Protein AF-A0A2V7MIH3-F1 (afdb_monomer_lite)

Radius of gyration: 23.91 Å; chains: 1; bounding box: 44×44×67 Å

Sequence (147 aa):
MECSSIALDAKGTAQCLVQLHRWKVADAQRAAEQRERELDSLKTWREDSAWAVEAAKHRRDLQNCNKAPDQLSNCLLVAGWPLSRVDETSDSLWKADLPTHRRELQACQSKREMNLSSCLTLYYKWDSDRAIATADSLARVRLGGHR

Secondary structure (DSSP, 8-state):
--HHHH-SSHHHHHHHHHHHH---HHHHHHHHHHHHHHHHHHHHHHHHHHHHHTHHHHHHHHHHHTTSGGGHHHHHHHTT--HHHHHHHHHHHHHHTHHHHHHHHHHHHH-TTS-HHHHHHHHH---HHHHHHHHHHHHHHHHHT--

Structure (mmCIF, N/CA/C/O backbone):
data_AF-A0A2V7MIH3-F1
#
_entry.id   AF-A0A2V7MIH3-F1
#
loop_
_atom_site.group_PDB
_atom_site.id
_atom_site.type_symbol
_atom_site.label_atom_id
_atom_site.label_alt_id
_atom_site.label_comp_id
_atom_site.label_asym_id
_atom_site.label_entity_id
_atom_site.label_seq_id
_atom_site.pdbx_PDB_ins_code
_atom_site.Cartn_x
_atom_site.Cartn_y
_atom_site.Cartn_z
_atom_site.occupancy
_atom_site.B_iso_or_equiv
_atom_site.auth_seq_id
_atom_site.auth_comp_id
_atom_site.auth_asym_id
_atom_site.auth_atom_id
_atom_site.pdbx_PDB_model_num
ATOM 1 N N . MET A 1 1 ? 13.278 -2.033 -30.310 1.00 58.59 1 MET A N 1
ATOM 2 C CA . MET A 1 1 ? 14.248 -1.713 -29.243 1.00 58.59 1 MET A CA 1
ATOM 3 C C . MET A 1 1 ? 14.705 -3.024 -28.624 1.00 58.59 1 MET A C 1
ATOM 5 O O . MET A 1 1 ? 14.006 -3.540 -27.768 1.00 58.59 1 MET A O 1
ATOM 9 N N . GLU A 1 2 ? 15.817 -3.586 -29.092 1.00 78.81 2 GLU A N 1
ATOM 10 C CA . GLU A 1 2 ? 16.352 -4.862 -28.578 1.00 78.81 2 GLU A CA 1
ATOM 11 C C . GLU A 1 2 ? 17.150 -4.670 -27.277 1.00 78.81 2 GLU A C 1
ATOM 13 O O . GLU A 1 2 ? 17.155 -5.536 -26.405 1.00 78.81 2 GLU A O 1
ATOM 18 N N . CYS A 1 3 ? 17.754 -3.491 -27.086 1.00 83.62 3 CYS A N 1
ATOM 19 C CA . CYS A 1 3 ? 18.549 -3.193 -25.894 1.00 83.62 3 CYS A CA 1
ATOM 20 C C . CYS A 1 3 ? 17.765 -3.323 -24.579 1.00 83.62 3 CYS A C 1
ATOM 22 O O . CYS A 1 3 ? 18.294 -3.873 -23.620 1.00 83.62 3 CYS A O 1
ATOM 24 N N . SER A 1 4 ? 16.501 -2.883 -24.536 1.00 79.75 4 SER A N 1
ATOM 25 C CA . SER A 1 4 ? 15.657 -2.980 -23.333 1.00 79.75 4 SER A CA 1
ATOM 26 C C . SER A 1 4 ? 14.982 -4.341 -23.143 1.00 79.75 4 SER A C 1
ATOM 28 O O . SER A 1 4 ? 14.356 -4.563 -22.115 1.00 79.75 4 SER A O 1
ATOM 30 N N . SER A 1 5 ? 15.087 -5.256 -24.113 1.00 79.50 5 SER A N 1
ATOM 31 C CA . SER A 1 5 ? 14.692 -6.662 -23.929 1.00 79.50 5 SER A CA 1
ATOM 32 C C . SER A 1 5 ? 15.834 -7.546 -23.424 1.00 79.50 5 SER A C 1
ATOM 34 O O . SER A 1 5 ? 15.577 -8.650 -22.957 1.00 79.50 5 SER A O 1
ATOM 36 N N . ILE A 1 6 ? 17.082 -7.080 -23.541 1.00 75.50 6 ILE A N 1
ATOM 37 C CA . ILE A 1 6 ? 18.292 -7.832 -23.174 1.00 75.50 6 ILE A CA 1
ATOM 38 C C . ILE A 1 6 ? 18.871 -7.326 -21.846 1.00 75.50 6 ILE A C 1
ATOM 40 O O . ILE A 1 6 ? 19.364 -8.118 -21.046 1.00 75.50 6 ILE A O 1
ATOM 44 N N . ALA A 1 7 ? 18.823 -6.016 -21.601 1.00 76.12 7 ALA A N 1
ATOM 45 C CA . ALA A 1 7 ? 19.304 -5.419 -20.363 1.00 76.12 7 ALA A CA 1
ATOM 46 C C . ALA A 1 7 ? 18.209 -5.375 -19.287 1.00 76.12 7 ALA A C 1
ATOM 48 O O . ALA A 1 7 ? 17.050 -5.095 -19.579 1.00 76.12 7 ALA A O 1
ATOM 49 N N . LEU A 1 8 ? 18.611 -5.625 -18.039 1.00 78.00 8 LEU A N 1
ATOM 50 C CA . LEU A 1 8 ? 17.716 -5.685 -16.877 1.00 78.00 8 LEU A CA 1
ATOM 51 C C . LEU A 1 8 ? 17.434 -4.311 -16.246 1.00 78.00 8 LEU A C 1
ATOM 53 O O . LEU A 1 8 ? 16.540 -4.214 -15.415 1.00 78.00 8 LEU A O 1
ATOM 57 N N . ASP A 1 9 ? 18.191 -3.273 -16.618 1.00 87.81 9 ASP A N 1
ATOM 58 C CA . ASP A 1 9 ? 18.080 -1.923 -16.058 1.00 87.81 9 ASP A CA 1
ATOM 59 C C . ASP A 1 9 ? 18.362 -0.824 -17.107 1.00 87.81 9 ASP A C 1
ATOM 61 O O . ASP A 1 9 ? 18.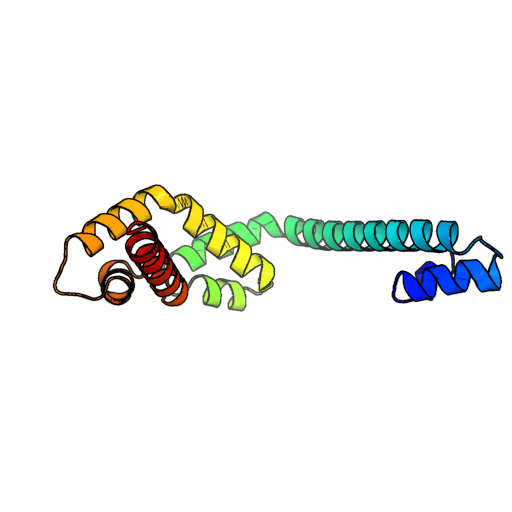843 -1.076 -18.229 1.00 87.81 9 ASP A O 1
ATOM 65 N N . ALA A 1 10 ? 18.063 0.430 -16.749 1.00 90.12 10 ALA A N 1
ATOM 66 C CA . ALA A 1 10 ? 18.339 1.584 -17.605 1.00 90.12 10 ALA A CA 1
ATOM 67 C C . ALA A 1 10 ? 19.832 1.735 -17.949 1.00 90.12 10 ALA A C 1
ATOM 69 O O . ALA A 1 10 ? 20.180 2.153 -19.056 1.00 90.12 10 ALA A O 1
ATOM 70 N N . LYS A 1 11 ? 20.747 1.359 -17.050 1.00 91.50 11 LYS A N 1
ATOM 71 C CA . LYS A 1 11 ? 22.191 1.490 -17.284 1.00 91.50 11 LYS A CA 1
ATOM 72 C C . LYS A 1 11 ? 22.666 0.560 -18.401 1.00 91.50 11 LYS A C 1
ATOM 74 O O . LYS A 1 11 ? 23.347 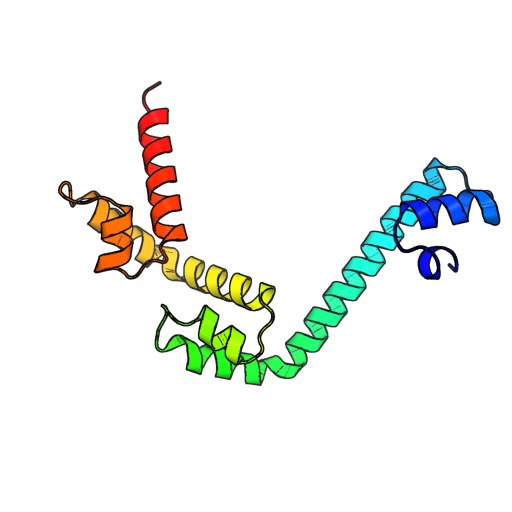1.013 -19.322 1.00 91.50 11 LYS A O 1
ATOM 79 N N . GLY A 1 12 ? 22.293 -0.714 -18.354 1.00 90.88 12 GLY A N 1
ATOM 80 C CA . GLY A 1 12 ? 22.600 -1.697 -19.388 1.00 90.88 12 GLY A CA 1
ATOM 81 C C . GLY A 1 12 ? 21.926 -1.346 -20.713 1.00 90.88 12 GLY A C 1
ATOM 82 O O . GLY A 1 12 ? 22.553 -1.441 -21.770 1.00 90.88 12 GLY A O 1
ATOM 83 N N . THR A 1 13 ? 20.692 -0.833 -20.663 1.00 91.56 13 THR A N 1
ATOM 84 C CA . THR A 1 13 ? 19.988 -0.344 -21.857 1.00 91.56 13 THR A CA 1
ATOM 85 C C . THR A 1 13 ? 20.743 0.826 -22.498 1.00 91.56 13 THR A C 1
ATOM 87 O O . THR A 1 13 ? 20.981 0.813 -23.707 1.00 91.56 13 THR A O 1
ATOM 90 N N . ALA A 1 14 ? 21.195 1.806 -21.708 1.00 94.25 14 ALA A N 1
ATOM 91 C CA . ALA A 1 14 ? 21.973 2.944 -22.197 1.00 94.25 14 ALA A CA 1
ATOM 92 C C . ALA A 1 14 ? 23.331 2.512 -22.772 1.00 94.25 14 ALA A C 1
ATOM 94 O O . ALA A 1 14 ? 23.725 2.977 -23.841 1.00 94.25 14 ALA A O 1
ATOM 95 N N . GLN A 1 15 ? 24.035 1.590 -22.109 1.00 93.19 15 GLN A N 1
ATOM 96 C CA . GLN A 1 15 ? 25.304 1.046 -22.601 1.00 93.19 15 GLN A CA 1
ATOM 97 C C . GLN A 1 15 ? 25.134 0.328 -23.942 1.00 93.19 15 GLN A C 1
ATOM 99 O O . GLN A 1 15 ? 25.918 0.563 -24.860 1.00 93.19 15 GLN A O 1
ATOM 104 N N . CYS A 1 16 ? 24.082 -0.477 -24.090 1.00 93.56 16 CYS A N 1
ATOM 105 C CA . CYS A 1 16 ? 23.743 -1.126 -25.353 1.00 93.56 16 CYS A CA 1
ATOM 106 C C . CYS A 1 16 ? 23.475 -0.099 -26.469 1.00 93.56 16 CYS A C 1
ATOM 108 O O . CYS A 1 16 ? 24.021 -0.219 -27.566 1.00 93.56 16 CYS A O 1
ATOM 110 N N . LEU A 1 17 ? 22.719 0.967 -26.178 1.00 94.12 17 LEU A N 1
ATOM 111 C CA . LEU A 1 17 ? 22.451 2.049 -27.134 1.00 94.12 17 LEU A CA 1
ATOM 112 C C . LEU A 1 17 ? 23.727 2.793 -27.563 1.00 94.12 17 LEU A C 1
ATOM 114 O O . LEU A 1 17 ? 23.894 3.108 -28.743 1.00 94.12 17 LEU A O 1
ATOM 118 N N . VAL A 1 18 ? 24.654 3.045 -26.636 1.00 94.75 18 VAL A N 1
ATOM 119 C CA . VAL A 1 18 ? 25.941 3.685 -26.950 1.00 94.75 18 VAL A CA 1
ATOM 120 C C . VAL A 1 18 ? 26.830 2.755 -27.776 1.00 94.75 18 VAL A C 1
ATOM 122 O O . VAL A 1 18 ? 27.369 3.176 -28.797 1.00 94.75 18 VAL A O 1
ATOM 125 N N . GLN A 1 19 ? 26.983 1.494 -27.367 1.00 92.88 19 GLN A N 1
ATOM 126 C CA . GLN A 1 19 ? 27.941 0.580 -27.993 1.00 92.88 19 GLN A CA 1
ATOM 127 C C . GLN A 1 19 ? 27.463 0.038 -29.342 1.00 92.88 19 GLN A C 1
ATOM 129 O O . GLN A 1 19 ? 28.234 0.021 -30.301 1.00 92.88 19 GLN A O 1
ATOM 134 N N . LEU A 1 20 ? 26.199 -0.379 -29.436 1.00 91.69 20 LEU A N 1
ATOM 135 C CA . LEU A 1 20 ? 25.669 -1.049 -30.628 1.00 91.69 20 LEU A CA 1
ATOM 136 C C . LEU A 1 20 ? 25.016 -0.077 -31.607 1.00 91.69 20 LEU A C 1
ATOM 138 O O . LEU A 1 20 ? 25.065 -0.290 -32.816 1.00 91.69 20 LEU A O 1
ATOM 142 N N . HIS A 1 21 ? 24.436 1.010 -31.097 1.00 90.56 21 HIS A N 1
ATOM 143 C CA . HIS A 1 21 ? 23.693 1.969 -31.915 1.00 90.56 21 HIS A CA 1
ATOM 144 C C . HIS A 1 21 ? 24.369 3.343 -32.013 1.00 90.56 21 HIS A C 1
ATOM 146 O O . HIS A 1 21 ? 23.856 4.215 -32.712 1.00 90.56 21 HIS A O 1
ATOM 152 N N . ARG A 1 22 ? 25.532 3.536 -31.368 1.00 93.44 22 ARG A N 1
ATOM 153 C CA . ARG A 1 22 ? 26.341 4.771 -31.410 1.00 93.44 22 ARG A CA 1
ATOM 154 C C . ARG A 1 22 ? 25.580 6.026 -30.972 1.00 93.44 22 ARG A C 1
ATOM 156 O O . ARG A 1 22 ? 25.856 7.127 -31.449 1.00 93.44 22 ARG A O 1
ATOM 163 N N . TRP A 1 23 ? 24.618 5.871 -30.064 1.00 95.00 23 TRP A N 1
ATOM 164 C CA . TRP A 1 23 ? 23.911 7.008 -29.478 1.00 95.00 23 TRP A CA 1
ATOM 165 C C . TRP A 1 23 ? 24.866 7.852 -28.631 1.00 95.00 23 TRP A C 1
ATOM 167 O O . TRP A 1 23 ? 25.804 7.336 -28.019 1.00 95.00 23 TRP A O 1
ATOM 177 N N . LYS A 1 24 ? 24.604 9.160 -28.541 1.00 96.06 24 LYS A N 1
ATOM 178 C CA . LYS A 1 24 ? 25.285 10.005 -27.555 1.00 96.06 24 LYS A CA 1
ATOM 179 C C . LYS A 1 24 ? 24.891 9.542 -26.156 1.00 96.06 24 LYS A C 1
ATOM 181 O O . LYS A 1 24 ? 23.719 9.269 -25.908 1.00 96.06 24 LYS A O 1
ATOM 186 N N . VAL A 1 25 ? 25.850 9.527 -25.232 1.00 93.38 25 VAL A N 1
ATOM 187 C CA . VAL A 1 25 ? 25.657 9.032 -23.855 1.00 93.38 25 VAL A CA 1
ATOM 188 C C . VAL A 1 25 ? 24.441 9.672 -23.178 1.00 93.38 25 VAL A C 1
ATOM 190 O O . VAL A 1 25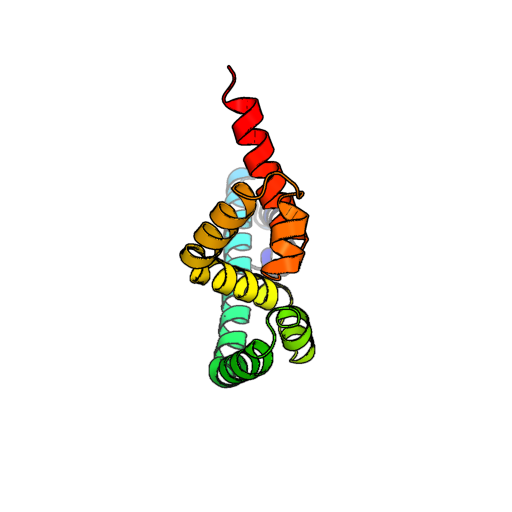 ? 23.593 8.964 -22.645 1.00 93.38 25 VAL A O 1
ATOM 193 N N . ALA A 1 26 ? 24.307 10.998 -23.262 1.00 94.31 26 ALA A N 1
ATOM 194 C CA . ALA A 1 26 ? 23.195 11.712 -22.638 1.00 94.31 26 ALA A CA 1
ATOM 195 C C . ALA A 1 26 ? 21.826 11.342 -23.241 1.00 94.31 26 ALA A C 1
ATOM 197 O O . ALA A 1 26 ? 20.835 11.270 -22.518 1.00 94.31 26 ALA A O 1
ATOM 198 N N . ASP A 1 27 ? 21.764 11.099 -24.552 1.00 94.69 27 ASP A N 1
ATOM 199 C CA . ASP A 1 27 ? 20.523 10.733 -25.244 1.00 94.69 27 ASP A CA 1
ATOM 200 C C . ASP A 1 27 ? 20.146 9.275 -24.942 1.00 94.69 27 ASP A C 1
ATOM 202 O O . ASP A 1 27 ? 18.985 8.980 -24.659 1.00 94.69 27 ASP A O 1
ATOM 206 N N . ALA A 1 28 ? 21.139 8.378 -24.926 1.00 93.56 28 ALA A N 1
ATOM 207 C CA . ALA A 1 28 ? 20.979 6.973 -24.561 1.00 93.56 28 ALA A CA 1
ATOM 208 C C . ALA A 1 28 ? 20.469 6.809 -23.127 1.00 93.56 28 ALA A C 1
ATOM 210 O O . ALA A 1 28 ? 19.569 6.009 -22.885 1.00 93.56 28 ALA A O 1
ATOM 211 N N . GLN A 1 29 ? 21.008 7.591 -22.190 1.00 94.50 29 GLN A N 1
ATOM 212 C CA . GLN A 1 29 ? 20.590 7.534 -20.796 1.00 94.50 29 GLN A CA 1
ATOM 213 C C . GLN A 1 29 ? 19.150 8.018 -20.608 1.00 94.50 29 GLN A C 1
ATOM 215 O O . GLN A 1 29 ? 18.349 7.308 -20.005 1.00 94.50 29 GLN A O 1
ATOM 220 N N . ARG A 1 30 ? 18.773 9.161 -21.200 1.00 95.75 30 ARG A N 1
ATOM 221 C CA . ARG A 1 30 ? 17.385 9.649 -21.120 1.00 95.75 30 ARG A CA 1
ATOM 222 C C . ARG A 1 30 ? 16.388 8.659 -21.719 1.00 95.75 30 ARG A C 1
ATOM 224 O O . ARG A 1 30 ? 15.338 8.422 -21.126 1.00 95.75 30 ARG A O 1
ATOM 231 N N . ALA A 1 31 ? 16.715 8.073 -22.870 1.00 93.62 31 ALA A N 1
ATOM 232 C CA . ALA A 1 31 ? 15.854 7.084 -23.511 1.00 93.62 31 ALA A CA 1
ATOM 233 C C . ALA A 1 31 ? 15.740 5.791 -22.692 1.00 93.62 31 ALA A C 1
ATOM 235 O O . ALA A 1 31 ? 14.653 5.224 -22.599 1.00 93.62 31 ALA A O 1
ATOM 236 N N . ALA A 1 32 ? 16.829 5.340 -22.068 1.00 92.94 32 ALA A N 1
ATOM 237 C CA . ALA A 1 32 ? 16.817 4.163 -21.213 1.00 92.94 32 ALA A CA 1
ATOM 238 C C . ALA A 1 32 ? 15.985 4.369 -19.938 1.00 92.94 32 ALA A C 1
ATOM 240 O O . ALA A 1 32 ? 15.150 3.528 -19.623 1.00 92.94 32 ALA A O 1
ATOM 241 N N . GLU A 1 33 ? 16.143 5.506 -19.257 1.00 94.81 33 GLU A N 1
ATOM 242 C CA . GLU A 1 33 ? 15.341 5.858 -18.076 1.00 94.81 33 GLU A CA 1
ATOM 243 C C . GLU A 1 33 ? 13.856 6.024 -18.424 1.00 94.81 33 GLU A C 1
ATOM 245 O O . GLU A 1 33 ? 12.976 5.606 -17.674 1.00 94.81 33 GLU A O 1
ATOM 250 N N . GLN A 1 34 ? 13.545 6.631 -19.575 1.00 94.50 34 GLN A N 1
ATOM 251 C CA . GLN A 1 34 ? 12.168 6.702 -20.057 1.00 94.50 34 GLN A CA 1
ATOM 252 C C . GLN A 1 34 ? 11.601 5.302 -20.299 1.00 94.50 34 GLN A C 1
ATOM 254 O O . GLN A 1 34 ? 10.483 5.013 -19.878 1.00 94.50 34 GLN A O 1
ATOM 259 N N . ARG A 1 35 ? 12.377 4.429 -20.945 1.00 91.75 35 ARG A N 1
ATOM 260 C CA . ARG A 1 35 ? 11.947 3.070 -21.257 1.00 91.75 35 ARG A CA 1
ATOM 261 C C . ARG A 1 35 ? 11.735 2.220 -20.005 1.00 91.75 35 ARG A C 1
ATOM 263 O O . ARG A 1 35 ? 10.783 1.450 -19.966 1.00 91.75 35 ARG A O 1
ATOM 270 N N . GLU A 1 36 ? 12.589 2.361 -18.999 1.00 92.62 36 GLU A N 1
ATOM 271 C CA . GLU A 1 36 ? 12.435 1.702 -17.698 1.00 92.62 36 GLU A CA 1
ATOM 272 C C . GLU A 1 36 ? 11.122 2.127 -17.027 1.00 92.62 36 GLU A C 1
ATOM 274 O O . GLU A 1 36 ? 10.296 1.274 -16.713 1.00 92.62 36 GLU A O 1
ATOM 279 N N . ARG A 1 37 ? 10.835 3.436 -16.971 1.00 92.44 37 ARG A N 1
ATOM 280 C CA . ARG A 1 37 ? 9.548 3.950 -16.462 1.00 92.44 37 ARG A CA 1
ATOM 281 C C . ARG A 1 37 ? 8.337 3.420 -17.238 1.00 92.44 37 ARG A C 1
ATOM 283 O O . ARG A 1 37 ? 7.299 3.124 -16.647 1.00 92.44 37 ARG A O 1
ATOM 290 N N . GLU A 1 38 ? 8.440 3.291 -18.560 1.00 91.94 38 GLU A N 1
ATOM 291 C CA . GLU A 1 38 ? 7.380 2.689 -19.378 1.00 91.94 38 GLU A CA 1
ATOM 292 C C . GLU A 1 38 ? 7.166 1.210 -19.031 1.00 91.94 38 GLU A C 1
ATOM 294 O O . GLU A 1 38 ? 6.028 0.762 -18.912 1.00 91.94 38 GLU A O 1
ATOM 299 N N . LEU A 1 39 ? 8.241 0.443 -18.852 1.00 91.06 39 LEU A N 1
ATOM 300 C CA . LEU A 1 39 ? 8.157 -0.970 -18.483 1.00 91.06 39 LEU A CA 1
ATOM 301 C C . LEU A 1 39 ? 7.563 -1.155 -17.086 1.00 91.06 39 LEU A C 1
ATOM 303 O O . LEU A 1 39 ? 6.678 -1.996 -16.922 1.00 91.06 39 LEU A O 1
ATOM 307 N N . ASP A 1 40 ? 7.978 -0.335 -16.125 1.00 91.44 40 ASP A N 1
ATOM 308 C CA . ASP A 1 40 ? 7.422 -0.337 -14.774 1.00 91.44 40 ASP A CA 1
ATOM 309 C C . ASP A 1 40 ? 5.934 0.009 -14.788 1.00 91.44 40 ASP A C 1
ATOM 311 O O . ASP A 1 40 ? 5.125 -0.712 -14.208 1.00 91.44 40 ASP A O 1
ATOM 315 N N . SER A 1 41 ? 5.532 1.051 -15.522 1.00 90.75 41 SER A N 1
ATOM 316 C CA . SER A 1 41 ? 4.111 1.414 -15.624 1.00 90.75 41 SER A CA 1
ATOM 317 C C . SER A 1 41 ? 3.269 0.322 -16.295 1.00 90.75 41 SER A C 1
ATOM 319 O O . SER A 1 41 ? 2.159 0.043 -15.843 1.00 90.75 41 SER A O 1
ATOM 321 N N . LEU A 1 42 ? 3.796 -0.356 -17.322 1.00 92.62 42 LEU A N 1
ATOM 322 C CA . LEU A 1 42 ? 3.137 -1.509 -17.942 1.00 92.62 42 LEU A CA 1
ATOM 323 C C . LEU A 1 42 ? 3.032 -2.701 -16.988 1.00 92.62 42 LEU A C 1
ATOM 325 O O . LEU A 1 42 ? 2.018 -3.401 -17.004 1.00 92.62 42 LEU A O 1
ATOM 329 N N . LYS A 1 43 ? 4.065 -2.953 -16.180 1.00 90.19 43 LYS A N 1
ATOM 330 C CA . LYS A 1 43 ? 4.051 -4.009 -15.167 1.00 90.19 43 LYS A CA 1
ATOM 331 C C . LYS A 1 43 ? 2.972 -3.729 -14.123 1.00 90.19 43 LYS A C 1
ATOM 333 O O . LYS A 1 43 ? 2.102 -4.576 -13.940 1.00 90.19 43 LYS A O 1
ATOM 338 N N . THR A 1 44 ? 2.967 -2.531 -13.540 1.00 88.62 44 THR A N 1
ATOM 339 C CA . THR A 1 44 ? 1.946 -2.104 -12.574 1.00 88.62 44 THR A CA 1
ATOM 340 C C . THR A 1 44 ? 0.547 -2.206 -13.172 1.00 88.62 44 THR A C 1
ATOM 342 O O . THR A 1 44 ? -0.331 -2.821 -12.581 1.00 88.62 44 THR A O 1
ATOM 345 N N . TRP A 1 45 ? 0.344 -1.710 -14.398 1.00 91.12 45 TRP A N 1
ATOM 346 C CA . TRP A 1 45 ? -0.955 -1.801 -15.069 1.00 91.12 45 TRP A CA 1
ATOM 347 C C . TRP A 1 45 ? -1.429 -3.250 -15.257 1.00 91.12 45 TRP A C 1
ATOM 349 O O . TRP A 1 45 ? -2.616 -3.538 -15.096 1.00 91.12 45 TRP A O 1
ATOM 359 N N . ARG A 1 46 ? -0.523 -4.180 -15.586 1.00 91.19 46 ARG A N 1
ATOM 360 C CA . ARG A 1 46 ? -0.858 -5.609 -15.708 1.00 91.19 46 ARG A CA 1
ATOM 361 C C . ARG A 1 46 ? -1.249 -6.213 -14.365 1.00 91.19 46 ARG A C 1
ATOM 363 O O . ARG A 1 46 ? -2.236 -6.942 -14.310 1.00 91.19 46 ARG A O 1
ATOM 370 N N . GLU A 1 47 ? -0.496 -5.916 -13.312 1.00 89.75 47 GLU A N 1
ATOM 371 C CA . GLU A 1 47 ? -0.777 -6.391 -11.953 1.00 89.75 47 GLU A CA 1
ATOM 372 C C . GLU A 1 47 ? -2.121 -5.847 -11.444 1.00 89.75 47 GLU A C 1
ATOM 374 O O . GLU A 1 47 ? -2.951 -6.613 -10.952 1.00 89.75 47 GLU A O 1
ATOM 379 N N . ASP A 1 48 ? -2.392 -4.557 -11.655 1.00 90.19 48 ASP A N 1
ATOM 380 C CA . ASP A 1 48 ? -3.668 -3.909 -11.335 1.00 90.19 48 ASP A CA 1
ATOM 381 C C . ASP A 1 48 ? -4.834 -4.515 -12.123 1.00 90.19 48 ASP A C 1
ATOM 383 O O . ASP A 1 48 ? -5.901 -4.782 -11.568 1.00 90.19 48 ASP A O 1
ATOM 387 N N . SER A 1 49 ? -4.635 -4.763 -13.418 1.00 89.62 49 SER A N 1
ATOM 388 C CA . SER A 1 49 ? -5.664 -5.349 -14.279 1.00 89.62 49 SER A CA 1
ATOM 389 C C . SER A 1 49 ? -5.992 -6.778 -13.857 1.00 89.62 49 SER A C 1
ATOM 391 O O . SER A 1 49 ? -7.165 -7.126 -13.741 1.00 89.62 49 SER A O 1
ATOM 393 N N . ALA A 1 50 ? -4.973 -7.595 -13.577 1.00 89.88 50 ALA A N 1
ATOM 394 C CA . ALA A 1 50 ? -5.157 -8.953 -13.074 1.00 89.88 50 ALA A CA 1
ATOM 395 C C . ALA A 1 50 ? -5.884 -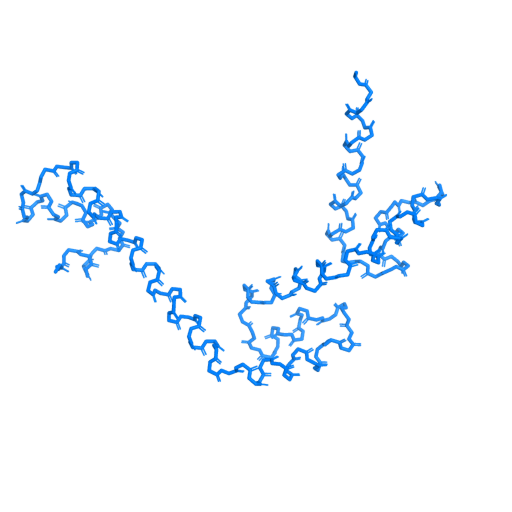8.951 -11.720 1.00 89.88 50 ALA A C 1
ATOM 397 O O . ALA A 1 50 ? -6.818 -9.724 -11.516 1.00 89.88 50 ALA A O 1
ATOM 398 N N . TRP A 1 51 ? -5.520 -8.027 -10.828 1.00 90.62 51 TRP A N 1
ATOM 399 C CA . TRP A 1 51 ? -6.202 -7.826 -9.553 1.00 90.62 51 TRP A CA 1
ATOM 400 C C . TRP A 1 51 ? -7.678 -7.431 -9.729 1.00 90.62 51 TRP A C 1
ATOM 402 O O . TRP A 1 51 ? -8.559 -7.935 -9.031 1.00 90.62 51 TRP A O 1
ATOM 412 N N . ALA A 1 52 ? -7.979 -6.554 -10.686 1.00 91.25 52 ALA A N 1
ATOM 413 C CA . ALA A 1 52 ? -9.334 -6.068 -10.924 1.00 91.25 52 ALA A CA 1
ATOM 414 C C . ALA A 1 52 ? -10.297 -7.163 -11.421 1.00 91.25 52 ALA A C 1
ATOM 416 O O . ALA A 1 52 ? -11.493 -7.092 -11.126 1.00 91.25 52 ALA A O 1
ATOM 417 N N . VAL A 1 53 ? -9.801 -8.196 -12.116 1.00 93.75 53 VAL A N 1
ATOM 418 C CA . VAL A 1 53 ? -10.624 -9.328 -12.590 1.00 93.75 53 VAL A CA 1
ATOM 419 C C . VAL A 1 53 ? -11.348 -10.017 -11.429 1.00 93.75 53 VAL A C 1
ATOM 421 O O . VAL A 1 53 ? -12.526 -10.359 -11.541 1.00 93.75 53 VAL A O 1
ATOM 424 N N . GLU A 1 54 ? -10.687 -10.162 -10.280 1.00 91.00 54 GLU A N 1
ATOM 425 C CA . GLU A 1 54 ? -11.248 -10.820 -9.096 1.00 91.00 54 GLU A CA 1
ATOM 426 C C . GLU A 1 54 ? -11.921 -9.845 -8.107 1.00 91.00 54 GLU A C 1
ATOM 428 O O . GLU A 1 54 ? -12.228 -10.214 -6.973 1.00 91.00 54 GLU A O 1
ATOM 433 N N . ALA A 1 55 ? -12.253 -8.611 -8.512 1.00 90.88 55 ALA A N 1
ATOM 434 C CA . ALA A 1 55 ? -12.791 -7.582 -7.608 1.00 90.88 55 ALA A CA 1
ATOM 435 C C . ALA A 1 55 ? -14.039 -8.014 -6.808 1.00 90.88 55 ALA A C 1
ATOM 437 O O . ALA A 1 55 ? -14.245 -7.591 -5.668 1.00 90.88 55 ALA A O 1
ATOM 438 N N . ALA A 1 56 ? -14.902 -8.865 -7.371 1.00 93.62 56 ALA A N 1
ATOM 439 C CA . ALA A 1 56 ? -16.051 -9.407 -6.643 1.00 93.62 56 ALA A CA 1
ATOM 440 C C . ALA A 1 56 ? -15.643 -10.371 -5.514 1.00 93.62 56 ALA A C 1
ATOM 442 O O . ALA A 1 56 ? -16.278 -10.365 -4.462 1.00 93.62 56 ALA A O 1
ATOM 443 N N . LYS A 1 57 ? -14.594 -11.176 -5.722 1.00 93.69 57 LYS A N 1
ATOM 444 C CA . LYS A 1 57 ? -14.005 -12.042 -4.694 1.00 93.69 57 LYS A CA 1
ATOM 445 C C . LYS A 1 57 ? -13.341 -11.195 -3.617 1.00 93.69 57 LYS A C 1
ATOM 447 O O . LYS A 1 57 ? -13.713 -11.335 -2.460 1.00 93.69 57 LYS A O 1
ATOM 452 N N . HIS A 1 58 ? -12.520 -10.220 -4.004 1.00 93.94 58 HIS A N 1
ATOM 453 C CA . HIS A 1 58 ? -11.864 -9.313 -3.061 1.00 93.94 58 HIS A CA 1
ATOM 454 C C . HIS A 1 58 ? -12.868 -8.587 -2.151 1.00 93.94 58 HIS A C 1
ATOM 456 O O . HIS A 1 58 ? -12.691 -8.515 -0.938 1.00 93.94 58 HIS A O 1
ATOM 462 N N . ARG A 1 59 ? -14.002 -8.124 -2.692 1.00 92.00 59 ARG A N 1
ATOM 463 C CA . ARG A 1 59 ? -15.061 -7.533 -1.855 1.00 92.00 59 ARG A CA 1
ATOM 464 C C . ARG A 1 59 ? -15.632 -8.510 -0.823 1.00 92.00 59 ARG A C 1
ATOM 466 O O . ARG A 1 59 ? -15.903 -8.092 0.299 1.00 92.00 59 ARG A O 1
ATOM 473 N N . ARG A 1 60 ? -15.809 -9.787 -1.176 1.00 93.00 60 ARG A N 1
ATOM 474 C CA . ARG A 1 60 ? -16.282 -10.815 -0.234 1.00 93.00 60 ARG A CA 1
ATOM 475 C C . ARG A 1 60 ? -15.229 -11.147 0.816 1.00 93.00 60 ARG A C 1
ATOM 477 O O . ARG A 1 60 ? -15.579 -11.244 1.987 1.00 93.00 60 ARG A O 1
ATOM 484 N N . ASP A 1 61 ? -13.968 -11.283 0.415 1.00 92.88 61 ASP A N 1
ATOM 485 C CA . ASP A 1 61 ? -12.858 -11.535 1.339 1.00 92.88 61 ASP A CA 1
ATOM 486 C C . ASP A 1 61 ? -12.781 -10.415 2.378 1.00 92.88 61 ASP A C 1
ATOM 488 O O . ASP A 1 61 ? -12.787 -10.683 3.576 1.00 92.88 61 ASP A O 1
ATOM 492 N N . LEU A 1 62 ? -12.852 -9.157 1.930 1.00 91.31 62 LEU A N 1
ATOM 493 C CA . LEU A 1 62 ? -12.866 -8.001 2.818 1.00 91.31 62 LEU A CA 1
ATOM 494 C C . LEU A 1 62 ? -14.061 -8.022 3.780 1.00 91.31 62 LEU A C 1
ATOM 496 O O . LEU A 1 62 ? -13.885 -7.833 4.979 1.00 91.31 62 LEU A O 1
ATOM 500 N N . GLN A 1 63 ? -15.273 -8.296 3.292 1.00 89.94 63 GLN A N 1
ATOM 501 C CA . GLN A 1 63 ? -16.464 -8.407 4.146 1.00 89.94 63 GLN A CA 1
ATOM 502 C C . GLN A 1 63 ? -16.345 -9.532 5.184 1.00 89.94 63 GLN A C 1
ATOM 504 O O . GLN A 1 63 ? -16.809 -9.385 6.315 1.00 89.94 63 GLN A O 1
ATOM 509 N N . ASN A 1 64 ? -15.728 -10.652 4.812 1.00 89.62 64 ASN A N 1
ATOM 510 C CA . ASN A 1 64 ? -15.522 -11.782 5.708 1.00 89.62 64 ASN A CA 1
ATOM 511 C C . ASN A 1 64 ? -14.454 -11.483 6.765 1.00 89.62 64 ASN A C 1
ATOM 513 O O . ASN A 1 64 ? -14.661 -11.807 7.934 1.00 89.62 64 ASN A O 1
ATOM 517 N N . CYS A 1 65 ? -13.357 -10.841 6.365 1.00 89.31 65 CYS A N 1
ATOM 518 C CA . CYS A 1 65 ? -12.237 -10.516 7.239 1.00 89.31 65 CYS A CA 1
ATOM 519 C C . CYS A 1 65 ? -12.506 -9.311 8.152 1.00 89.31 65 CYS A C 1
ATOM 521 O O . CYS A 1 65 ? -11.978 -9.255 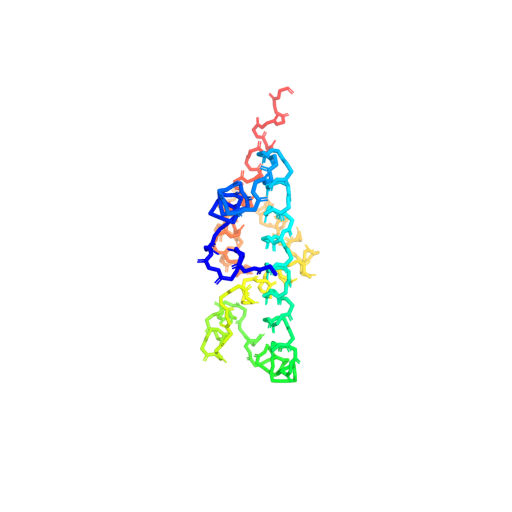9.257 1.00 89.31 65 CYS A O 1
ATOM 523 N N . ASN A 1 66 ? -13.386 -8.384 7.762 1.00 81.31 66 ASN A N 1
ATOM 524 C CA . ASN A 1 66 ? -13.709 -7.192 8.555 1.00 81.31 66 ASN A CA 1
ATOM 525 C C . ASN A 1 66 ? -14.582 -7.472 9.801 1.00 81.31 66 ASN A C 1
ATOM 527 O O . ASN A 1 66 ? -15.090 -6.551 10.434 1.00 81.31 66 ASN A O 1
ATOM 531 N N . LYS A 1 67 ? -14.792 -8.743 10.162 1.00 73.69 67 LYS A N 1
ATOM 532 C CA . LYS A 1 67 ? -15.524 -9.133 11.378 1.00 73.69 67 LYS A CA 1
ATOM 533 C C . LYS A 1 67 ? -14.692 -8.958 12.657 1.00 73.69 67 LYS A C 1
ATOM 535 O O . LYS A 1 67 ? -15.278 -8.859 13.730 1.00 73.69 67 LYS A O 1
ATOM 540 N N . ALA A 1 68 ? -13.362 -8.911 12.541 1.00 64.38 68 ALA A N 1
ATOM 541 C CA . ALA A 1 68 ? -12.422 -8.699 13.643 1.00 64.38 68 ALA A CA 1
ATOM 542 C C . ALA A 1 68 ? -11.219 -7.862 13.143 1.00 64.38 68 ALA A C 1
ATOM 544 O O . ALA A 1 68 ? -10.344 -8.406 12.463 1.00 64.38 68 ALA A O 1
ATOM 545 N N . PRO A 1 69 ? -11.179 -6.539 13.410 1.00 61.72 69 PRO A N 1
ATOM 546 C CA . PRO A 1 69 ? -10.167 -5.631 12.853 1.00 61.72 69 PRO A CA 1
ATOM 547 C C . PRO A 1 69 ? -8.719 -6.008 13.193 1.00 61.72 69 PRO A C 1
ATOM 549 O O . PRO A 1 69 ? -7.823 -5.808 12.378 1.00 61.72 69 PRO A O 1
ATOM 552 N N . ASP A 1 70 ? -8.497 -6.608 14.363 1.00 65.50 70 ASP A N 1
ATOM 553 C CA . ASP A 1 70 ? -7.198 -7.085 14.850 1.00 65.50 70 ASP A CA 1
ATOM 554 C C . ASP A 1 70 ? -6.638 -8.267 14.040 1.00 65.50 70 ASP A C 1
ATOM 556 O O . ASP A 1 70 ? -5.452 -8.579 14.131 1.00 65.50 70 ASP A O 1
ATOM 560 N N . GLN A 1 71 ? -7.469 -8.910 13.216 1.00 76.12 71 GLN A N 1
ATOM 561 C CA . GLN A 1 71 ? -7.083 -10.046 12.378 1.00 76.12 71 GLN A CA 1
ATOM 562 C C . GLN A 1 71 ? -7.238 -9.774 10.883 1.00 76.12 71 GLN A C 1
ATOM 564 O O . GLN A 1 71 ? -6.986 -10.676 10.080 1.00 76.12 71 GLN A O 1
ATOM 569 N N . LEU A 1 72 ? -7.616 -8.552 10.491 1.00 85.69 72 LEU A N 1
ATOM 570 C CA . LEU A 1 72 ? -7.890 -8.207 9.098 1.00 85.69 72 LEU A CA 1
ATOM 571 C C . LEU A 1 72 ? -6.710 -8.566 8.187 1.00 85.69 72 LEU A C 1
ATOM 573 O O . LEU A 1 72 ? -6.894 -9.297 7.216 1.00 85.69 72 LEU A O 1
ATOM 577 N N . SER A 1 73 ? -5.500 -8.107 8.523 1.00 88.75 73 SER A N 1
ATOM 578 C CA . SER A 1 73 ? -4.314 -8.343 7.695 1.00 88.75 73 SER A CA 1
ATOM 579 C C . SER A 1 73 ? -4.009 -9.833 7.541 1.00 88.75 73 SER A C 1
ATOM 581 O O . SER A 1 73 ? -3.839 -10.317 6.425 1.00 88.75 73 SER A O 1
ATOM 583 N N . ASN A 1 74 ? -4.024 -10.587 8.644 1.00 88.81 74 ASN A N 1
ATOM 584 C CA . ASN A 1 74 ? -3.770 -12.029 8.618 1.00 88.81 74 ASN A CA 1
ATOM 585 C C . ASN A 1 74 ? -4.844 -12.786 7.827 1.00 88.81 74 ASN A C 1
ATOM 587 O O . ASN A 1 74 ? -4.523 -13.687 7.057 1.00 88.81 74 ASN A O 1
ATOM 591 N N . CYS A 1 75 ? -6.112 -12.402 7.973 1.00 91.44 75 CYS A N 1
ATOM 592 C CA . CYS A 1 75 ? -7.216 -13.006 7.237 1.00 91.44 75 CYS A CA 1
ATOM 593 C C . CYS A 1 75 ? -7.090 -12.770 5.724 1.00 91.44 75 CYS A C 1
ATOM 595 O O . CYS A 1 75 ? -7.245 -13.711 4.945 1.00 91.44 75 CYS A O 1
ATOM 597 N N . LEU A 1 76 ? -6.745 -11.548 5.301 1.00 93.25 76 LEU A N 1
ATOM 598 C CA . LEU A 1 76 ? -6.549 -11.225 3.885 1.00 93.25 76 LEU A CA 1
ATOM 599 C C . LEU A 1 76 ? -5.329 -11.951 3.296 1.00 93.25 76 LEU A C 1
ATOM 601 O O . LEU A 1 76 ? -5.410 -12.474 2.184 1.00 93.25 76 LEU A O 1
ATOM 605 N N . LEU A 1 77 ? -4.231 -12.061 4.053 1.00 93.50 77 LEU A N 1
ATOM 606 C CA . LEU A 1 77 ? -3.060 -12.846 3.645 1.00 93.50 77 LEU A CA 1
ATOM 607 C C . LEU A 1 77 ? -3.417 -14.325 3.432 1.00 93.50 77 LEU A C 1
ATOM 609 O O . LEU A 1 77 ? -3.047 -14.906 2.413 1.00 93.50 77 LEU A O 1
ATOM 613 N N . VAL A 1 78 ? -4.192 -14.928 4.342 1.00 92.81 78 VAL A N 1
ATOM 614 C CA . VAL A 1 78 ? -4.681 -16.314 4.198 1.00 92.81 78 VAL A CA 1
ATOM 615 C C . VAL A 1 78 ? -5.642 -16.460 3.010 1.00 92.81 78 VAL A C 1
ATOM 617 O O . VAL A 1 78 ? -5.638 -17.495 2.346 1.00 92.81 78 VAL A O 1
ATOM 620 N N . ALA A 1 79 ? -6.415 -15.421 2.683 1.00 91.12 79 ALA A N 1
ATOM 621 C CA . ALA A 1 79 ? -7.250 -15.369 1.479 1.00 91.12 79 ALA A CA 1
ATOM 622 C C . ALA A 1 79 ? -6.444 -15.208 0.168 1.00 91.12 79 ALA A C 1
ATOM 624 O O . ALA A 1 79 ? -7.026 -15.187 -0.920 1.00 91.12 79 ALA A O 1
ATOM 625 N N . GLY A 1 80 ? -5.112 -15.115 0.253 1.00 91.56 80 GLY A N 1
ATOM 626 C CA . GLY A 1 80 ? -4.203 -15.041 -0.891 1.00 91.56 80 GLY A CA 1
ATOM 627 C C . GLY A 1 80 ? -3.963 -13.626 -1.411 1.00 91.56 80 GLY A C 1
ATOM 628 O O . GLY A 1 80 ? -3.509 -13.463 -2.543 1.00 91.56 80 GLY A O 1
ATOM 629 N N . TRP A 1 81 ? -4.278 -12.595 -0.623 1.00 94.25 81 TRP A N 1
ATOM 630 C CA . TRP A 1 81 ? -4.000 -11.218 -1.013 1.00 94.25 81 TRP A CA 1
ATOM 631 C C . TRP A 1 81 ? -2.488 -10.944 -0.987 1.00 94.25 81 TRP A C 1
ATOM 633 O O . TRP A 1 81 ? -1.814 -11.335 -0.031 1.00 94.25 81 TRP A O 1
ATOM 643 N N . PRO A 1 82 ? -1.936 -10.232 -1.988 1.00 92.44 82 PRO A N 1
ATOM 644 C CA . PRO A 1 82 ? -0.566 -9.737 -1.925 1.00 92.44 82 PRO A CA 1
ATOM 645 C C . PRO A 1 82 ? -0.378 -8.795 -0.733 1.00 92.44 82 PRO A C 1
ATOM 647 O O . PRO A 1 82 ? -1.251 -7.969 -0.466 1.00 92.44 82 PRO A O 1
ATOM 650 N N . LEU A 1 83 ? 0.782 -8.858 -0.069 1.00 90.62 83 LEU A N 1
ATOM 651 C CA . LEU A 1 83 ? 1.085 -8.021 1.101 1.00 90.62 83 LEU A CA 1
ATOM 652 C C . LEU A 1 83 ? 0.860 -6.525 0.825 1.00 90.62 83 LEU A C 1
ATOM 654 O O . LEU A 1 83 ? 0.197 -5.859 1.609 1.00 90.62 83 LEU A O 1
ATOM 658 N N . SER A 1 84 ? 1.295 -6.025 -0.337 1.00 90.88 84 SER A N 1
ATOM 659 C CA . SER A 1 84 ? 1.079 -4.626 -0.735 1.00 90.88 84 SER A CA 1
ATOM 660 C C . SER A 1 84 ? -0.399 -4.221 -0.732 1.00 90.88 84 SER A C 1
ATOM 662 O O . SER A 1 84 ? -0.743 -3.137 -0.273 1.00 90.88 84 SER A O 1
ATOM 664 N N . ARG A 1 85 ? -1.297 -5.104 -1.185 1.00 92.81 85 ARG A N 1
ATOM 665 C CA . ARG A 1 85 ? -2.747 -4.855 -1.196 1.00 92.81 85 ARG A CA 1
ATOM 666 C C . ARG A 1 85 ? -3.359 -4.914 0.191 1.00 92.81 85 ARG A C 1
ATOM 668 O O . ARG A 1 85 ? -4.311 -4.183 0.466 1.00 92.81 85 ARG A O 1
ATOM 675 N N . VAL A 1 86 ? -2.838 -5.790 1.046 1.00 92.56 86 VAL A N 1
ATOM 676 C CA . VAL A 1 86 ? -3.247 -5.872 2.450 1.00 92.56 86 VAL A CA 1
ATOM 677 C C . VAL A 1 86 ? -2.894 -4.574 3.167 1.00 92.56 86 VAL A C 1
ATOM 679 O O . VAL A 1 86 ? -3.771 -3.983 3.797 1.00 92.56 86 VAL A O 1
ATOM 682 N N . ASP A 1 87 ? -1.665 -4.090 2.997 1.00 89.94 87 ASP A N 1
ATOM 683 C CA . ASP A 1 87 ? -1.193 -2.844 3.602 1.00 89.94 87 ASP A CA 1
ATOM 684 C C . ASP A 1 87 ? -1.994 -1.637 3.094 1.00 89.94 87 ASP A C 1
ATOM 686 O O . ASP A 1 87 ? -2.526 -0.872 3.898 1.00 89.94 87 ASP A O 1
ATOM 690 N N . GLU A 1 88 ? -2.184 -1.513 1.772 1.00 90.94 88 GLU A N 1
ATOM 691 C CA . GLU A 1 88 ? -3.012 -0.463 1.156 1.00 90.94 88 GLU A CA 1
ATOM 692 C C . GLU A 1 88 ? -4.448 -0.458 1.703 1.00 90.94 88 GLU A C 1
ATOM 694 O O . GLU A 1 88 ? -5.011 0.600 1.999 1.00 90.94 88 GLU A O 1
ATOM 699 N N . THR A 1 89 ? -5.047 -1.641 1.857 1.00 91.06 89 THR A N 1
ATOM 700 C CA . THR A 1 89 ? -6.421 -1.790 2.355 1.00 91.06 89 THR A CA 1
ATOM 701 C C . THR A 1 89 ? -6.511 -1.448 3.838 1.00 91.06 89 THR A C 1
ATOM 703 O O . THR A 1 89 ? -7.401 -0.696 4.236 1.00 91.06 89 THR A O 1
ATOM 706 N N . SER A 1 90 ? -5.574 -1.947 4.649 1.00 88.50 90 SER A N 1
ATOM 707 C CA . SER A 1 90 ? -5.471 -1.638 6.078 1.00 88.50 90 SER A CA 1
ATOM 708 C C . SER A 1 90 ? -5.315 -0.133 6.308 1.00 88.50 90 SER A C 1
ATOM 710 O O . SER A 1 90 ? -6.056 0.464 7.091 1.00 88.50 90 SER A O 1
ATOM 712 N N . ASP A 1 91 ? -4.429 0.518 5.551 1.00 89.19 91 ASP A N 1
ATOM 713 C CA . ASP A 1 91 ? -4.239 1.967 5.591 1.00 89.19 91 ASP A CA 1
ATOM 714 C C . ASP A 1 91 ? -5.476 2.747 5.138 1.00 89.19 91 ASP A C 1
ATOM 716 O O . ASP A 1 91 ? -5.779 3.806 5.695 1.00 89.19 91 ASP A O 1
ATOM 720 N N . SER A 1 92 ? -6.183 2.270 4.113 1.00 90.06 92 SER A N 1
ATOM 721 C CA . SER A 1 92 ? -7.395 2.922 3.615 1.00 90.06 92 SER A CA 1
ATOM 722 C C . SER A 1 92 ? -8.510 2.904 4.661 1.00 90.06 92 SER A C 1
ATOM 724 O O . SER A 1 92 ? -9.100 3.949 4.942 1.00 90.06 92 SER A O 1
ATOM 726 N N . LEU A 1 93 ? -8.745 1.751 5.293 1.00 88.06 93 LEU A N 1
ATOM 727 C CA . LEU A 1 93 ? -9.736 1.608 6.361 1.00 88.06 93 LEU A CA 1
ATOM 728 C C . LEU A 1 93 ? -9.369 2.456 7.577 1.00 88.06 93 LEU A C 1
ATOM 730 O O . LEU A 1 93 ? -10.196 3.222 8.064 1.00 88.06 93 LEU A O 1
ATOM 734 N N . TRP A 1 94 ? -8.101 2.419 7.986 1.00 87.00 94 TRP A N 1
ATOM 735 C CA . TRP A 1 94 ? -7.583 3.28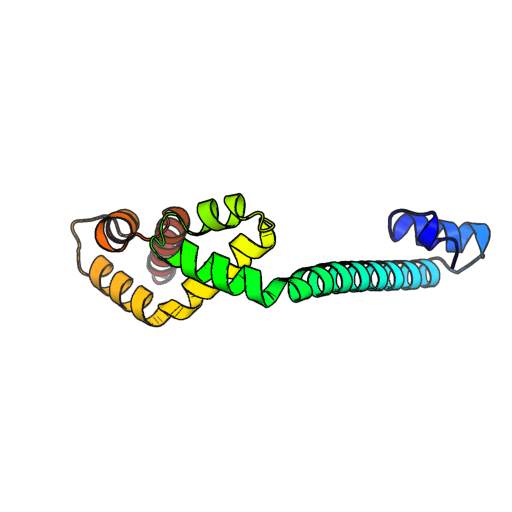3 9.043 1.00 87.00 94 TRP A CA 1
ATOM 736 C C . TRP A 1 94 ? -7.854 4.771 8.768 1.00 87.00 94 TRP A C 1
ATOM 738 O O . TRP A 1 94 ? -8.256 5.536 9.645 1.00 87.00 94 TRP A O 1
ATOM 748 N N . LYS A 1 95 ? -7.650 5.211 7.520 1.00 89.44 95 LYS A N 1
ATOM 749 C CA . LYS A 1 95 ? -7.908 6.599 7.116 1.00 89.44 95 LYS A CA 1
ATOM 750 C C . LYS A 1 95 ? -9.401 6.934 7.072 1.00 89.44 95 LYS A C 1
ATOM 752 O O . LYS A 1 95 ? -9.762 8.081 7.339 1.00 89.44 95 LYS A O 1
ATOM 757 N N . ALA A 1 96 ? -10.263 5.973 6.749 1.00 89.31 96 ALA A N 1
ATOM 758 C CA . ALA A 1 96 ? -11.710 6.175 6.745 1.00 89.31 96 ALA A CA 1
ATOM 759 C C . ALA A 1 96 ? -12.243 6.497 8.154 1.00 89.31 96 ALA A C 1
ATOM 761 O O . ALA A 1 96 ? -13.107 7.363 8.301 1.00 89.31 96 ALA A O 1
ATOM 762 N N . ASP A 1 97 ? -11.651 5.897 9.191 1.00 88.38 97 ASP A N 1
ATOM 763 C CA . ASP A 1 97 ? -12.062 6.058 10.590 1.00 88.38 97 ASP A CA 1
ATOM 764 C C . ASP A 1 97 ? -11.340 7.192 11.345 1.00 88.38 97 ASP A C 1
ATOM 766 O O . ASP A 1 97 ? -11.493 7.349 12.562 1.00 88.38 97 ASP A O 1
ATOM 770 N N . LEU A 1 98 ? -10.626 8.080 10.637 1.00 89.19 98 LEU A N 1
ATOM 771 C CA . LEU A 1 98 ? -9.921 9.228 11.230 1.00 89.19 98 LEU A CA 1
ATOM 772 C C . LEU A 1 98 ? -10.755 10.068 12.217 1.00 89.19 98 LEU A C 1
ATOM 774 O O . LEU A 1 98 ? -10.211 10.460 13.256 1.00 89.19 98 LEU A O 1
ATOM 778 N N . PRO A 1 99 ? -12.041 10.391 11.961 1.00 91.62 99 PRO A N 1
ATOM 779 C CA . PRO A 1 99 ? -12.849 11.137 12.926 1.00 91.62 99 PRO A CA 1
ATOM 780 C C . PRO A 1 99 ? -13.041 10.389 14.250 1.00 91.62 99 PRO A C 1
ATOM 782 O O . PRO A 1 99 ? -13.063 11.007 15.316 1.00 91.62 99 PRO A O 1
ATOM 785 N N . THR A 1 100 ? -13.165 9.064 14.201 1.00 92.19 100 THR A N 1
ATOM 786 C CA . THR A 1 100 ? -13.260 8.215 15.392 1.00 92.19 100 THR A CA 1
ATOM 787 C C . THR A 1 100 ? -11.918 8.169 16.105 1.00 92.19 100 THR A C 1
ATOM 789 O O . THR A 1 100 ? -11.860 8.536 17.277 1.00 92.19 100 THR A O 1
ATOM 792 N N . HIS A 1 101 ? -10.831 7.912 15.379 1.00 92.62 101 HIS A N 1
ATOM 793 C CA . HIS A 1 101 ? -9.479 7.894 15.936 1.00 92.62 101 HIS A CA 1
ATOM 794 C C . HIS A 1 101 ? -9.094 9.199 16.641 1.00 92.62 101 HIS A C 1
ATOM 796 O O . HIS A 1 101 ? -8.469 9.185 17.701 1.00 92.62 101 HIS A O 1
ATOM 802 N N . ARG A 1 102 ? -9.526 10.355 16.122 1.00 92.19 102 ARG A N 1
ATOM 803 C CA . ARG A 1 102 ? -9.330 11.648 16.799 1.00 92.19 102 ARG A CA 1
ATOM 804 C C . ARG A 1 102 ? -10.041 11.727 18.150 1.00 92.19 102 ARG A C 1
ATOM 806 O O . ARG A 1 102 ? -9.468 12.269 19.093 1.00 92.19 102 ARG A O 1
ATOM 813 N N . ARG A 1 103 ? -11.264 11.202 18.256 1.00 93.69 103 ARG A N 1
ATOM 814 C CA . ARG A 1 103 ? -12.023 11.181 19.519 1.00 93.69 103 ARG A CA 1
ATOM 815 C C . ARG A 1 103 ? -11.377 10.245 20.537 1.00 93.69 103 ARG A C 1
ATOM 817 O O . ARG A 1 103 ? -11.228 10.621 21.695 1.00 93.69 103 ARG A O 1
ATOM 824 N N . GLU A 1 104 ? -10.945 9.067 20.099 1.00 93.44 104 GLU A N 1
ATOM 825 C CA . GLU A 1 104 ? -10.231 8.082 20.926 1.00 93.44 104 GLU A CA 1
ATOM 826 C C . GLU A 1 104 ? -8.920 8.663 21.467 1.00 93.44 104 GLU A C 1
ATOM 828 O O . GLU A 1 104 ? -8.627 8.583 22.661 1.00 93.44 104 GLU A O 1
ATOM 833 N N . LEU A 1 105 ? -8.177 9.355 20.602 1.00 92.69 105 LEU A N 1
ATOM 834 C CA . LEU A 1 105 ? -6.955 10.056 20.965 1.00 92.69 105 LEU A CA 1
ATOM 835 C C . LEU A 1 105 ? -7.203 11.135 22.026 1.00 92.69 105 LEU A C 1
ATOM 837 O O . LEU A 1 105 ? -6.483 11.190 23.021 1.00 92.69 105 LEU A O 1
ATOM 841 N N . GLN A 1 106 ? -8.222 11.978 21.844 1.00 92.00 106 GLN A N 1
ATOM 842 C CA . GLN A 1 106 ? -8.598 13.000 22.828 1.00 92.00 106 GLN A CA 1
ATOM 843 C C . GLN A 1 106 ? -9.010 12.374 24.168 1.00 92.00 106 GLN A C 1
ATOM 845 O O . GLN A 1 106 ? -8.578 12.838 25.226 1.00 92.00 106 GLN A O 1
ATOM 850 N N . ALA A 1 107 ? -9.786 11.288 24.136 1.00 92.38 107 ALA A N 1
ATOM 851 C CA . ALA A 1 107 ? -10.193 10.561 25.332 1.00 92.38 107 ALA A CA 1
ATOM 852 C C . ALA A 1 107 ? -8.976 10.008 26.093 1.00 92.38 107 ALA A C 1
ATOM 854 O O . ALA A 1 107 ? -8.854 10.229 27.300 1.00 92.38 107 ALA A O 1
ATOM 855 N N . CYS A 1 108 ? -8.030 9.371 25.400 1.00 92.25 108 CYS A N 1
ATOM 856 C CA . CYS A 1 108 ? -6.806 8.870 26.022 1.00 92.25 108 CYS A CA 1
ATOM 857 C C . CYS A 1 108 ? -5.884 9.987 26.522 1.00 92.25 108 CYS A C 1
ATOM 859 O O . CYS A 1 108 ? -5.281 9.842 27.579 1.00 92.25 108 CYS A O 1
ATOM 861 N N . GLN A 1 109 ? -5.806 11.129 25.834 1.00 90.06 109 GLN A N 1
ATOM 862 C CA . GLN A 1 109 ? -5.025 12.276 26.314 1.00 90.06 109 GLN A CA 1
ATOM 863 C C . GLN A 1 109 ? -5.568 12.874 27.617 1.00 90.06 109 GLN A C 1
ATOM 865 O O . GLN A 1 109 ? -4.796 13.434 28.395 1.00 90.06 109 GLN A O 1
ATOM 870 N N . SER A 1 110 ? -6.876 12.762 27.867 1.00 88.25 110 SER A N 1
ATOM 871 C CA . SER A 1 110 ? -7.483 13.234 29.116 1.00 88.25 110 SER A CA 1
ATOM 872 C C . SER A 1 110 ? -7.133 12.350 30.326 1.00 88.25 110 SER A C 1
ATOM 874 O O . SER A 1 110 ? -7.128 12.823 31.464 1.00 88.25 110 SER A O 1
ATOM 876 N N . LYS A 1 111 ? -6.777 11.078 30.089 1.00 85.50 111 LYS A N 1
ATOM 877 C CA . LYS A 1 111 ? -6.391 10.105 31.118 1.00 85.50 111 LYS A CA 1
ATOM 878 C C . LYS A 1 111 ? -4.908 10.257 31.467 1.00 85.50 111 LYS A C 1
ATOM 880 O O . LYS A 1 111 ? -4.045 9.636 30.858 1.00 85.50 111 LYS A O 1
ATOM 885 N N . ARG A 1 112 ? -4.611 11.071 32.482 1.00 73.25 112 ARG A N 1
ATOM 886 C CA . ARG A 1 112 ? -3.230 11.366 32.921 1.00 73.25 112 ARG A CA 1
ATOM 887 C C . ARG A 1 112 ? -2.471 10.175 33.517 1.00 73.25 112 ARG A C 1
ATOM 889 O O . ARG A 1 112 ? -1.249 10.215 33.571 1.00 73.25 112 ARG A O 1
ATOM 896 N N . GLU A 1 113 ? -3.175 9.143 33.965 1.00 77.94 113 GLU A N 1
ATOM 897 C CA . GLU A 1 113 ? -2.592 8.011 34.701 1.00 77.94 113 GLU A CA 1
ATOM 898 C C . GLU A 1 113 ? -2.019 6.907 33.798 1.00 77.94 113 GLU A C 1
ATOM 900 O O . GLU A 1 113 ? -1.459 5.936 34.297 1.00 77.94 113 GLU A O 1
ATOM 905 N N . MET A 1 114 ? -2.157 7.022 32.472 1.00 84.25 114 MET A N 1
ATOM 906 C CA . MET A 1 114 ? -1.795 5.951 31.544 1.00 84.25 114 MET A CA 1
ATOM 907 C C . MET A 1 114 ? -0.960 6.459 30.371 1.00 84.25 114 MET A C 1
ATOM 909 O O . MET A 1 114 ? -1.176 7.557 29.859 1.00 84.25 114 MET A O 1
ATOM 913 N N . ASN A 1 115 ? -0.020 5.626 29.910 1.00 89.81 115 ASN A N 1
ATOM 914 C CA . ASN A 1 115 ? 0.695 5.884 28.666 1.00 89.81 115 ASN A CA 1
ATOM 915 C C . ASN A 1 115 ? -0.298 5.919 27.488 1.00 89.81 115 ASN A C 1
ATOM 917 O O . ASN A 1 115 ? -1.175 5.060 27.372 1.00 89.81 115 ASN A O 1
ATOM 921 N N . LEU A 1 116 ? -0.148 6.916 26.612 1.00 90.69 116 LEU A N 1
ATOM 922 C CA . LEU A 1 116 ? -1.042 7.134 25.480 1.00 90.69 116 LEU A CA 1
ATOM 923 C C . LEU A 1 116 ? -1.116 5.922 24.541 1.00 90.69 116 LEU A C 1
ATOM 925 O O . LEU A 1 116 ? -2.221 5.541 24.163 1.00 90.69 116 LEU A O 1
ATOM 929 N N . SER A 1 117 ? 0.017 5.295 24.202 1.00 90.62 117 SER A N 1
ATOM 930 C CA . SER A 1 117 ? 0.017 4.115 23.329 1.00 90.62 117 SER A CA 1
ATOM 931 C C . SER A 1 117 ? -0.706 2.944 23.995 1.00 90.62 117 SER A C 1
ATOM 933 O O . SER A 1 117 ? -1.583 2.339 23.386 1.00 90.62 117 SER A O 1
ATOM 935 N N . SER A 1 118 ? -0.449 2.700 25.284 1.00 91.50 118 SER A N 1
ATOM 936 C CA . SER A 1 118 ? -1.142 1.660 26.054 1.00 91.50 118 SER A CA 1
ATOM 937 C C . SER A 1 118 ? -2.651 1.899 26.131 1.00 91.50 118 SER A C 1
ATOM 939 O O . SER A 1 118 ? -3.423 0.955 25.984 1.00 91.50 118 SER A O 1
ATOM 941 N N . CYS A 1 119 ? -3.088 3.148 26.320 1.00 93.00 119 CYS A N 1
ATOM 942 C CA . CYS A 1 119 ? -4.511 3.485 26.330 1.00 93.00 119 CYS A CA 1
ATOM 943 C C . CYS A 1 119 ? -5.174 3.168 24.981 1.00 93.00 119 CYS A C 1
ATOM 945 O O . CYS A 1 119 ? -6.220 2.519 24.945 1.00 93.00 119 CYS A O 1
ATOM 947 N N . LEU A 1 120 ? -4.540 3.571 23.877 1.00 92.12 120 LEU A N 1
ATOM 948 C CA . LEU A 1 120 ? -5.041 3.345 22.521 1.00 92.12 120 LEU A CA 1
ATOM 949 C C . LEU A 1 120 ? -5.128 1.847 22.181 1.00 92.12 120 LEU A C 1
ATOM 951 O O . LEU A 1 120 ? -6.157 1.383 21.692 1.00 92.12 120 LEU A O 1
ATOM 955 N N . THR A 1 121 ? -4.100 1.065 22.509 1.00 90.56 121 THR A N 1
ATOM 956 C CA . THR A 1 121 ? -4.085 -0.381 22.239 1.00 90.56 121 THR A CA 1
ATOM 957 C C . THR A 1 121 ? -5.073 -1.149 23.122 1.00 90.56 121 THR A C 1
ATOM 959 O O . THR A 1 121 ? -5.812 -2.002 22.632 1.00 90.56 121 THR A O 1
ATOM 962 N N . LEU A 1 122 ? -5.143 -0.855 24.425 1.00 88.69 122 LEU A N 1
ATOM 963 C CA . LEU A 1 122 ? -5.978 -1.630 25.349 1.00 88.69 122 LEU A CA 1
ATOM 964 C C . LEU A 1 122 ? -7.473 -1.344 25.175 1.00 88.69 122 LEU A C 1
ATOM 966 O O . LEU A 1 122 ? -8.260 -2.295 25.077 1.00 88.69 122 LEU A O 1
ATOM 970 N N . TYR A 1 123 ? -7.849 -0.060 25.130 1.00 89.06 123 TYR A N 1
ATOM 971 C CA . TYR A 1 123 ? -9.251 0.371 25.129 1.00 89.06 123 TYR A CA 1
ATOM 972 C C . TYR A 1 123 ? -9.857 0.462 23.734 1.00 89.06 123 TYR A C 1
ATOM 974 O O . TYR A 1 123 ? -11.033 0.148 23.575 1.00 89.06 123 TYR A O 1
ATOM 982 N N . TYR A 1 124 ? -9.067 0.866 22.739 1.00 88.88 124 TYR A N 1
ATOM 983 C CA . TYR A 1 124 ? -9.558 1.133 21.385 1.00 88.88 124 TYR A CA 1
ATOM 984 C C . TYR A 1 124 ? -9.006 0.163 20.341 1.00 88.88 124 TYR A C 1
ATOM 986 O O . TYR A 1 124 ? -9.307 0.303 19.162 1.00 88.88 124 TYR A O 1
ATOM 994 N N . LYS A 1 125 ? -8.223 -0.840 20.766 1.00 87.12 125 LYS A N 1
ATOM 995 C CA . LYS A 1 125 ? -7.666 -1.888 19.893 1.00 87.12 125 LYS A CA 1
ATOM 996 C C . LYS A 1 125 ? -6.871 -1.330 18.716 1.00 87.12 125 LYS A C 1
ATOM 998 O O . LYS A 1 125 ? -6.824 -1.938 17.652 1.00 87.12 125 LYS A O 1
ATOM 1003 N N . TRP A 1 126 ? -6.230 -0.180 18.919 1.00 88.50 126 TRP A N 1
ATOM 1004 C CA . TRP A 1 126 ? -5.290 0.338 17.938 1.00 88.50 126 TRP A CA 1
ATOM 1005 C C . TRP A 1 126 ? -4.152 -0.653 17.753 1.00 88.50 126 TRP A C 1
ATOM 1007 O O . TRP A 1 126 ? -3.626 -1.190 18.735 1.00 88.50 126 TRP A O 1
ATOM 1017 N N . ASP A 1 127 ? -3.748 -0.822 16.498 1.00 85.06 127 ASP A N 1
ATOM 1018 C CA . ASP A 1 127 ? -2.493 -1.475 16.166 1.00 85.06 127 ASP A CA 1
ATOM 1019 C C . ASP A 1 127 ? -1.336 -0.843 16.965 1.00 85.06 127 ASP A C 1
ATOM 1021 O O . ASP A 1 127 ? -1.282 0.380 17.148 1.00 85.06 127 ASP A O 1
ATOM 1025 N N . SER A 1 128 ? -0.436 -1.687 17.476 1.00 85.12 128 SER A N 1
ATOM 1026 C CA . SER A 1 128 ? 0.636 -1.259 18.379 1.00 85.12 128 SER A CA 1
ATOM 1027 C C . SER A 1 128 ? 1.558 -0.244 17.707 1.00 85.12 128 SER A C 1
ATOM 1029 O O . SER A 1 128 ? 1.884 0.781 18.311 1.00 85.12 128 SER A O 1
ATOM 1031 N N . ASP A 1 129 ? 1.926 -0.475 16.447 1.00 87.62 129 ASP A N 1
ATOM 1032 C CA . ASP A 1 129 ? 2.845 0.401 15.724 1.00 87.62 129 ASP A CA 1
ATOM 1033 C C . ASP A 1 129 ? 2.196 1.763 15.479 1.00 87.62 129 ASP A C 1
ATOM 1035 O O . ASP A 1 129 ? 2.809 2.808 15.721 1.00 87.62 129 ASP A O 1
ATOM 1039 N N . ARG A 1 130 ? 0.910 1.782 15.105 1.00 89.19 130 ARG A N 1
ATOM 1040 C CA . ARG A 1 130 ? 0.151 3.035 14.951 1.00 89.19 130 ARG A CA 1
ATOM 1041 C C . ARG A 1 130 ? -0.010 3.789 16.272 1.00 89.19 130 ARG A C 1
ATOM 1043 O O . ARG A 1 130 ? 0.106 5.020 16.291 1.00 89.19 130 ARG A O 1
ATOM 1050 N N . ALA A 1 131 ? -0.264 3.084 17.373 1.00 90.00 131 ALA A N 1
ATOM 1051 C CA . ALA A 1 131 ? -0.402 3.679 18.700 1.00 90.00 131 ALA A CA 1
ATOM 1052 C C . ALA A 1 131 ? 0.914 4.311 19.184 1.00 90.00 131 ALA A C 1
ATOM 1054 O O . ALA A 1 131 ? 0.910 5.455 19.650 1.00 90.00 131 ALA A O 1
ATOM 1055 N N . ILE A 1 132 ? 2.039 3.606 19.024 1.00 90.00 132 ILE A N 1
ATOM 1056 C CA . ILE A 1 132 ? 3.380 4.099 19.370 1.00 90.00 132 ILE A CA 1
ATOM 1057 C C . ILE A 1 132 ? 3.752 5.293 18.489 1.00 90.00 132 ILE A C 1
ATOM 1059 O O . ILE A 1 132 ? 4.062 6.362 19.013 1.00 90.00 132 ILE A O 1
ATOM 1063 N N . ALA A 1 133 ? 3.628 5.169 17.164 1.00 91.12 133 ALA A N 1
ATOM 1064 C CA . ALA A 1 133 ? 3.966 6.245 16.233 1.00 91.12 133 ALA A CA 1
ATOM 1065 C C . ALA A 1 133 ? 3.167 7.531 16.512 1.00 91.12 133 ALA A C 1
ATOM 1067 O O . ALA A 1 133 ? 3.706 8.642 16.447 1.00 91.12 133 ALA A O 1
ATOM 1068 N N . THR A 1 134 ? 1.888 7.392 16.873 1.00 90.62 134 THR A N 1
ATOM 1069 C CA . THR A 1 134 ? 1.027 8.524 17.245 1.00 90.62 134 THR A CA 1
ATOM 1070 C C . THR A 1 134 ? 1.467 9.160 18.563 1.00 90.62 134 THR A C 1
ATOM 1072 O O . THR A 1 134 ? 1.562 10.389 18.652 1.00 90.62 134 THR A O 1
ATOM 1075 N N . ALA A 1 135 ? 1.765 8.345 19.578 1.00 89.06 135 ALA A N 1
ATOM 1076 C CA . ALA A 1 135 ? 2.258 8.827 20.864 1.00 89.06 135 ALA A CA 1
ATOM 1077 C C . ALA A 1 135 ? 3.593 9.578 20.716 1.00 89.06 135 ALA A C 1
ATOM 1079 O O . ALA A 1 135 ? 3.723 10.696 21.222 1.00 89.06 135 ALA A O 1
ATOM 1080 N N . ASP A 1 136 ? 4.528 9.033 19.937 1.00 89.94 136 ASP A N 1
ATOM 1081 C CA . ASP A 1 136 ? 5.826 9.646 19.646 1.00 89.94 136 ASP A CA 1
ATOM 1082 C C . ASP A 1 136 ? 5.687 10.950 18.856 1.00 89.94 136 ASP A C 1
ATOM 1084 O O . ASP A 1 136 ? 6.357 11.946 19.143 1.00 89.94 136 ASP A O 1
ATOM 1088 N N . SER A 1 137 ? 4.793 10.987 17.862 1.00 88.38 137 SER A N 1
ATOM 1089 C CA . SER A 1 137 ? 4.503 12.207 17.103 1.00 88.38 137 SER A CA 1
ATOM 1090 C C . SER A 1 137 ? 4.003 13.329 18.016 1.00 88.38 137 SER A C 1
ATOM 1092 O O . SER A 1 137 ? 4.468 14.464 17.917 1.00 88.38 137 SER A O 1
ATOM 1094 N N . LEU A 1 138 ? 3.093 13.026 18.943 1.00 86.81 138 LEU A N 1
ATOM 1095 C CA . LEU A 1 138 ? 2.571 14.011 19.891 1.00 86.81 138 LEU A CA 1
ATOM 1096 C C . LEU A 1 138 ? 3.603 14.441 20.931 1.00 86.81 138 LEU A C 1
ATOM 1098 O O . LEU A 1 138 ? 3.660 15.624 21.272 1.00 86.81 138 LEU A O 1
ATOM 1102 N N . ALA A 1 139 ? 4.423 13.512 21.422 1.00 85.75 139 ALA A N 1
ATOM 1103 C CA . ALA A 1 139 ? 5.527 13.834 22.317 1.00 85.75 139 ALA A CA 1
ATOM 1104 C C . ALA A 1 139 ? 6.496 14.820 21.646 1.00 85.75 139 ALA A C 1
ATOM 1106 O O . ALA A 1 139 ? 6.833 15.845 22.237 1.00 85.75 139 ALA A O 1
ATOM 1107 N N . ARG A 1 140 ? 6.856 14.584 20.376 1.00 86.38 140 ARG A N 1
ATOM 1108 C CA . ARG A 1 140 ? 7.695 15.504 19.592 1.00 86.38 140 ARG A CA 1
ATOM 1109 C C . ARG A 1 140 ? 7.063 16.881 19.413 1.00 86.38 140 ARG A C 1
ATOM 1111 O O . ARG A 1 140 ? 7.762 17.873 19.579 1.00 86.38 140 ARG A O 1
ATOM 1118 N N . VAL A 1 141 ? 5.761 16.964 19.134 1.00 86.56 141 VAL A N 1
ATOM 1119 C CA . VAL A 1 141 ? 5.058 18.257 19.026 1.00 86.56 141 VAL A CA 1
ATOM 1120 C C . VAL A 1 141 ? 5.086 19.018 20.356 1.00 86.56 141 VAL A C 1
ATOM 1122 O O . VAL A 1 141 ? 5.364 20.214 20.368 1.00 86.56 141 VAL A O 1
ATOM 1125 N N . ARG A 1 142 ? 4.860 18.337 21.486 1.00 79.88 142 ARG A N 1
ATOM 1126 C CA . ARG A 1 142 ? 4.895 18.959 22.822 1.00 79.88 142 ARG A CA 1
ATOM 1127 C C . ARG A 1 142 ? 6.290 19.455 23.203 1.00 79.88 142 ARG A C 1
ATOM 1129 O O . ARG A 1 142 ? 6.412 20.536 23.761 1.00 79.88 142 ARG A O 1
ATOM 1136 N N . LEU A 1 143 ? 7.330 18.688 22.878 1.00 75.44 143 LEU A N 1
ATOM 1137 C CA . LEU A 1 143 ? 8.721 19.065 23.145 1.00 75.44 143 LEU A CA 1
ATOM 1138 C C . LEU A 1 143 ? 9.232 20.149 22.179 1.00 75.44 143 LEU A C 1
ATOM 1140 O O . LEU A 1 143 ? 10.036 20.991 22.567 1.00 75.44 143 LEU A O 1
ATOM 1144 N N . GLY A 1 144 ? 8.765 20.143 20.928 1.00 62.69 144 GLY A N 1
ATOM 1145 C CA . GLY A 1 144 ? 9.138 21.113 19.895 1.00 62.69 144 GLY A CA 1
ATOM 1146 C C . GLY A 1 144 ? 8.397 22.451 19.977 1.00 62.69 144 GLY A C 1
ATOM 1147 O O . GLY A 1 144 ? 8.896 23.437 19.449 1.00 62.69 144 GLY A O 1
ATOM 1148 N N . GLY A 1 145 ? 7.244 22.505 20.651 1.00 54.31 145 GLY A N 1
ATOM 1149 C CA . GLY A 1 145 ? 6.460 23.728 20.880 1.00 54.31 145 GLY A CA 1
ATOM 1150 C C . GLY A 1 145 ? 6.935 24.601 22.052 1.00 54.31 145 GLY A C 1
ATOM 1151 O O . GLY A 1 145 ? 6.289 25.595 22.364 1.00 54.31 145 GLY A O 1
ATOM 1152 N N . HIS A 1 146 ? 8.036 24.233 22.713 1.00 50.53 146 HIS A N 1
ATOM 1153 C CA . HIS A 1 146 ? 8.673 25.000 23.793 1.00 50.53 146 HIS A CA 1
ATOM 1154 C C . HIS A 1 146 ? 9.949 25.734 23.336 1.00 50.53 146 HIS A C 1
ATOM 1156 O O . HIS A 1 146 ? 10.903 25.856 24.105 1.00 50.53 146 HIS A O 1
ATOM 1162 N N . ARG A 1 147 ? 9.983 26.217 22.090 1.00 43.25 147 ARG A N 1
ATOM 1163 C CA . ARG A 1 147 ? 11.001 27.165 21.612 1.00 43.25 147 ARG A CA 1
ATOM 1164 C C . ARG A 1 147 ? 10.377 28.501 21.267 1.00 43.25 147 ARG A C 1
ATOM 1166 O O . ARG A 1 147 ? 9.286 28.478 20.659 1.00 43.25 147 ARG A O 1
#

Foldseek 3Di:
DVQPVPDPALVSQLVCCCPVVVDDSVVSSVVSVVVRVVVVVVVVVVVVVVVVVCVVVVVVQQVVLVPDLLCNLVSVVVVVDDNVVSVVVNVVVVVVCVVVVVVQQVVLVVPPVDQQLCSCCPPVVDDSVVSVVVSVVVVCVVVVVPD

pLDDT: mean 87.91, std 8.74, range [43.25, 96.06]